Protein AF-A0A371IXB4-F1 (afdb_monomer)

Mean predicted aligned error: 2.41 Å

Structure (mmCIF, N/CA/C/O backbone):
data_AF-A0A371IXB4-F1
#
_entry.id   AF-A0A371IXB4-F1
#
loop_
_atom_site.group_PDB
_atom_site.id
_atom_site.type_symbol
_atom_site.label_atom_id
_atom_site.label_alt_id
_atom_site.label_comp_id
_atom_site.label_asym_id
_atom_site.label_entity_id
_atom_site.label_seq_id
_atom_site.pdbx_PDB_ins_code
_atom_site.Cartn_x
_atom_site.Cartn_y
_atom_site.Cartn_z
_atom_site.occupancy
_atom_site.B_iso_or_equiv
_atom_site.auth_seq_id
_atom_site.auth_comp_id
_atom_site.auth_asym_id
_atom_site.auth_atom_id
_atom_site.pdbx_PDB_model_num
ATOM 1 N N . MET A 1 1 ? -12.180 8.827 3.619 1.00 87.12 1 MET A N 1
ATOM 2 C CA . MET A 1 1 ? -12.135 7.698 4.572 1.00 87.12 1 MET A CA 1
ATOM 3 C C . MET A 1 1 ? -12.391 8.123 6.018 1.00 87.12 1 MET A C 1
ATOM 5 O O . MET A 1 1 ? -13.043 7.364 6.709 1.00 87.12 1 MET A O 1
ATOM 9 N N . ARG A 1 2 ? -12.037 9.347 6.452 1.00 80.75 2 ARG A N 1
ATOM 10 C CA . ARG A 1 2 ? -12.384 9.879 7.794 1.00 80.75 2 ARG A CA 1
ATOM 11 C C . ARG A 1 2 ? -13.844 9.699 8.246 1.00 80.75 2 ARG A C 1
ATOM 13 O O . ARG A 1 2 ? -14.073 9.340 9.385 1.00 80.75 2 ARG A O 1
ATOM 20 N N . GLY A 1 3 ? -14.827 9.907 7.366 1.00 93.38 3 GLY A N 1
ATOM 21 C CA . GLY A 1 3 ? -16.245 9.698 7.710 1.00 93.38 3 GLY A CA 1
ATOM 22 C C . GLY A 1 3 ? -16.663 8.231 7.888 1.00 93.38 3 GLY A C 1
ATOM 23 O O . GLY A 1 3 ? -17.804 7.975 8.245 1.00 93.38 3 GLY A O 1
ATOM 24 N N . LEU A 1 4 ? -15.761 7.286 7.607 1.00 95.56 4 LEU A N 1
ATOM 25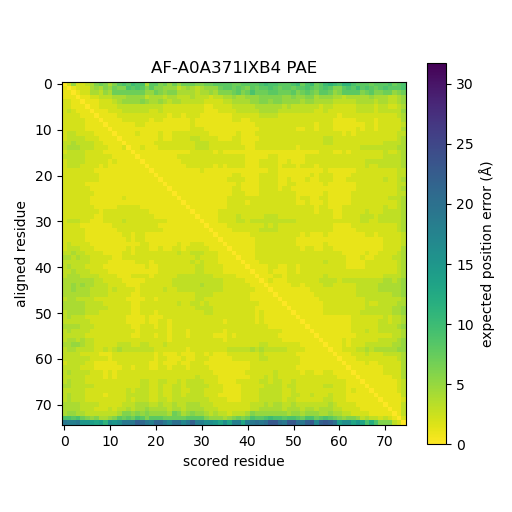 C CA . LEU A 1 4 ? -15.954 5.843 7.766 1.00 95.56 4 LEU A CA 1
ATOM 26 C C . LEU A 1 4 ? -15.091 5.265 8.900 1.00 95.56 4 LEU A C 1
ATOM 28 O O . LEU A 1 4 ? -15.027 4.049 9.026 1.00 95.56 4 LEU A O 1
ATOM 32 N N . ASP A 1 5 ? -14.400 6.119 9.666 1.00 93.94 5 ASP A N 1
ATOM 33 C CA . ASP A 1 5 ? -13.528 5.721 10.783 1.00 93.94 5 ASP A CA 1
ATOM 34 C C . ASP A 1 5 ? -12.454 4.678 10.406 1.00 93.94 5 ASP A C 1
ATOM 36 O O . ASP A 1 5 ? -12.136 3.750 11.140 1.00 93.94 5 ASP A O 1
ATOM 40 N N . ILE A 1 6 ? -11.908 4.806 9.193 1.00 96.56 6 ILE A N 1
ATOM 41 C CA . ILE A 1 6 ? -10.842 3.929 8.700 1.00 96.56 6 ILE A CA 1
ATOM 42 C C . ILE A 1 6 ? -9.486 4.523 9.068 1.00 96.56 6 ILE A C 1
ATOM 44 O O . ILE A 1 6 ? -9.207 5.670 8.733 1.00 96.56 6 ILE A O 1
ATOM 48 N N . GLU A 1 7 ? -8.614 3.713 9.662 1.00 95.88 7 GLU A N 1
ATOM 49 C CA . GLU A 1 7 ? -7.241 4.103 10.024 1.00 95.88 7 GLU A CA 1
ATOM 50 C C . GLU A 1 7 ? -6.169 3.407 9.172 1.00 95.88 7 GLU A C 1
ATOM 52 O O . GLU A 1 7 ? -5.007 3.813 9.162 1.00 95.88 7 GLU A O 1
ATOM 57 N N . SER A 1 8 ? -6.535 2.331 8.471 1.00 96.50 8 SER A N 1
ATOM 58 C CA . SER A 1 8 ? -5.615 1.497 7.692 1.00 96.50 8 SER A CA 1
ATOM 59 C C . SER A 1 8 ? -6.116 1.296 6.272 1.00 96.50 8 SER A C 1
ATOM 61 O O . SER A 1 8 ? -7.299 1.042 6.063 1.00 96.50 8 SER A O 1
ATOM 63 N N . LEU A 1 9 ? -5.205 1.359 5.303 1.00 97.50 9 LEU A N 1
ATOM 64 C CA . LEU A 1 9 ? -5.501 1.179 3.886 1.00 97.50 9 LEU A CA 1
ATOM 65 C C . LEU A 1 9 ? -4.592 0.115 3.285 1.00 97.50 9 LEU A C 1
ATOM 67 O O . LEU A 1 9 ? -3.378 0.140 3.476 1.00 97.50 9 LEU A O 1
ATOM 71 N N . VAL A 1 10 ? -5.191 -0.795 2.523 1.00 97.94 10 VAL A N 1
ATOM 72 C CA . VAL A 1 10 ? -4.469 -1.717 1.645 1.00 97.94 10 VAL A CA 1
ATOM 73 C C . VAL A 1 10 ? -4.583 -1.158 0.235 1.00 97.94 10 VAL A C 1
ATOM 75 O O . VAL A 1 10 ? -5.693 -1.023 -0.279 1.00 97.94 10 V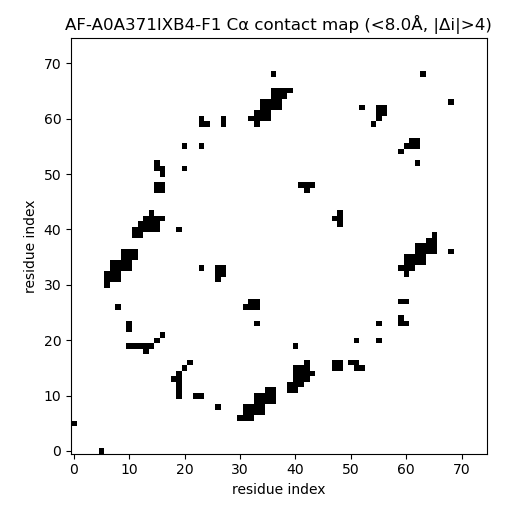AL A O 1
ATOM 78 N N . VAL A 1 11 ? -3.457 -0.792 -0.367 1.00 98.25 11 VAL A N 1
ATOM 79 C CA . VAL A 1 11 ? -3.411 -0.222 -1.718 1.00 98.25 11 VAL A CA 1
ATOM 80 C C . VAL A 1 11 ? -2.886 -1.285 -2.675 1.00 98.25 11 VAL A C 1
ATOM 82 O O . VAL A 1 11 ? -1.891 -1.937 -2.386 1.00 98.25 11 VAL A O 1
ATOM 85 N N . VAL A 1 12 ? -3.574 -1.464 -3.801 1.00 98.06 12 VAL A N 1
ATOM 86 C CA . VAL A 1 12 ? -3.239 -2.398 -4.889 1.00 98.06 12 VAL A CA 1
ATOM 87 C C . VAL A 1 12 ? -3.598 -1.748 -6.227 1.00 98.06 12 VAL A C 1
ATOM 89 O O . VAL A 1 12 ? -4.394 -0.804 -6.252 1.00 98.06 12 VAL A O 1
ATOM 92 N N . GLY A 1 13 ? -3.060 -2.248 -7.339 1.00 97.94 13 GLY A N 1
ATOM 93 C CA . GLY A 1 13 ? -3.395 -1.764 -8.684 1.00 97.94 13 GLY A CA 1
ATOM 94 C C . GLY A 1 13 ? -2.172 -1.466 -9.545 1.00 97.94 13 GLY A C 1
ATOM 95 O O . GLY A 1 13 ? -1.089 -1.968 -9.288 1.00 97.94 13 GLY A O 1
ATOM 96 N N . ILE A 1 14 ? -2.343 -0.660 -10.594 1.00 97.50 14 ILE A N 1
ATOM 97 C CA . ILE A 1 14 ? -1.268 -0.293 -11.528 1.00 97.50 14 ILE A CA 1
ATOM 98 C C . ILE A 1 14 ? -1.367 1.190 -11.924 1.00 97.50 14 ILE A C 1
ATOM 100 O O . ILE A 1 14 ? -2.455 1.762 -11.942 1.00 97.50 14 ILE A O 1
ATOM 104 N N . ALA A 1 15 ? -0.273 1.872 -12.268 1.00 97.62 15 ALA A N 1
ATOM 105 C CA . ALA A 1 15 ? 1.117 1.408 -12.187 1.00 97.62 15 ALA A CA 1
ATOM 106 C C . ALA A 1 15 ? 1.747 1.697 -10.809 1.00 97.62 15 ALA A C 1
ATOM 108 O O . ALA A 1 15 ? 1.435 2.738 -10.213 1.00 97.62 15 ALA A O 1
ATOM 109 N N . THR A 1 16 ? 2.653 0.824 -10.343 1.00 98.56 16 THR A N 1
ATOM 110 C CA . THR A 1 16 ? 3.335 0.911 -9.032 1.00 98.56 16 THR A CA 1
ATOM 111 C C . THR A 1 16 ? 3.935 2.299 -8.796 1.00 98.56 16 THR A C 1
ATOM 113 O O . THR A 1 16 ? 3.640 2.951 -7.799 1.00 98.56 16 THR A O 1
ATOM 116 N N . ASN A 1 17 ? 4.690 2.806 -9.770 1.00 98.38 17 ASN A N 1
ATOM 117 C CA . ASN A 1 17 ? 5.403 4.087 -9.713 1.00 98.38 17 ASN A CA 1
ATOM 118 C C . ASN A 1 17 ? 4.574 5.326 -10.111 1.00 98.38 17 ASN A C 1
ATOM 120 O O . ASN A 1 17 ? 5.136 6.403 -10.300 1.00 98.38 17 ASN A O 1
ATOM 124 N N . VAL A 1 18 ? 3.261 5.187 -10.343 1.00 98.06 18 VAL A N 1
ATOM 125 C CA . VAL A 1 18 ? 2.408 6.303 -10.795 1.00 98.06 18 VAL A CA 1
ATOM 126 C C . VAL A 1 18 ? 1.195 6.461 -9.886 1.00 98.06 18 VAL A C 1
ATOM 128 O O . VAL A 1 18 ? 1.240 7.215 -8.914 1.00 98.06 18 VAL A O 1
ATOM 131 N N . CYS A 1 19 ? 0.099 5.762 -10.184 1.00 98.31 19 CYS A N 1
ATOM 132 C CA . CYS A 1 19 ? -1.157 5.910 -9.454 1.00 98.31 19 CYS A CA 1
ATOM 133 C C . CYS A 1 19 ? -1.061 5.288 -8.059 1.00 98.31 19 CYS A C 1
ATOM 135 O O . CYS A 1 19 ? -1.580 5.859 -7.100 1.00 98.31 19 CYS A O 1
ATOM 137 N N . VAL A 1 20 ? -0.369 4.151 -7.940 1.00 98.50 20 VAL A N 1
ATOM 138 C CA . VAL A 1 20 ? -0.176 3.459 -6.660 1.00 98.50 20 VAL A CA 1
ATOM 139 C C . VAL A 1 20 ? 0.727 4.297 -5.756 1.00 98.50 20 VAL A C 1
ATOM 141 O O . VAL A 1 20 ? 0.308 4.645 -4.657 1.00 98.50 20 VAL A O 1
ATOM 144 N N . GLU A 1 21 ? 1.892 4.735 -6.243 1.00 98.44 21 GLU A N 1
ATOM 145 C CA . GLU A 1 21 ? 2.794 5.635 -5.513 1.00 98.44 21 GLU A CA 1
ATOM 146 C C . GLU A 1 21 ? 2.114 6.930 -5.061 1.00 98.44 21 GLU A C 1
ATOM 148 O O . GLU A 1 21 ? 2.204 7.298 -3.888 1.00 98.44 21 GLU A O 1
ATOM 153 N N . SER A 1 22 ? 1.402 7.608 -5.965 1.00 98.44 22 SER A N 1
ATOM 154 C CA . SER A 1 22 ? 0.707 8.860 -5.636 1.00 98.44 22 SER A CA 1
ATOM 155 C C . SER A 1 22 ? -0.335 8.647 -4.536 1.00 98.44 22 SER A C 1
ATOM 157 O O . SER A 1 22 ? -0.428 9.444 -3.604 1.00 98.44 22 SER A O 1
ATOM 159 N N . THR A 1 23 ? -1.082 7.541 -4.610 1.00 98.56 23 THR A N 1
ATOM 160 C CA . THR A 1 23 ? -2.105 7.185 -3.615 1.00 98.56 23 THR A CA 1
ATOM 161 C C . THR A 1 23 ? -1.484 6.814 -2.270 1.00 98.56 23 THR A C 1
ATOM 163 O O . THR A 1 23 ? -1.963 7.265 -1.233 1.00 98.56 23 THR A O 1
ATOM 166 N N . ILE A 1 24 ? -0.404 6.027 -2.272 1.00 98.56 24 ILE A N 1
ATOM 167 C CA . ILE A 1 24 ? 0.326 5.638 -1.060 1.00 98.56 24 ILE A CA 1
ATOM 168 C C . ILE A 1 24 ? 0.876 6.875 -0.343 1.00 98.56 24 ILE A C 1
ATOM 170 O O . ILE A 1 24 ? 0.700 7.008 0.867 1.00 98.56 24 ILE A O 1
ATOM 174 N N . ARG A 1 25 ? 1.495 7.804 -1.082 1.00 98.44 25 ARG A N 1
ATOM 175 C CA . ARG A 1 25 ? 2.032 9.051 -0.519 1.00 98.44 25 ARG A CA 1
ATOM 176 C C . ARG A 1 25 ? 0.927 9.928 0.068 1.00 98.44 25 ARG A C 1
ATOM 178 O O . ARG A 1 25 ? 1.056 10.363 1.207 1.00 98.44 25 ARG A O 1
ATOM 185 N N . ASP A 1 26 ? -0.171 10.143 -0.662 1.00 98.31 26 ASP A N 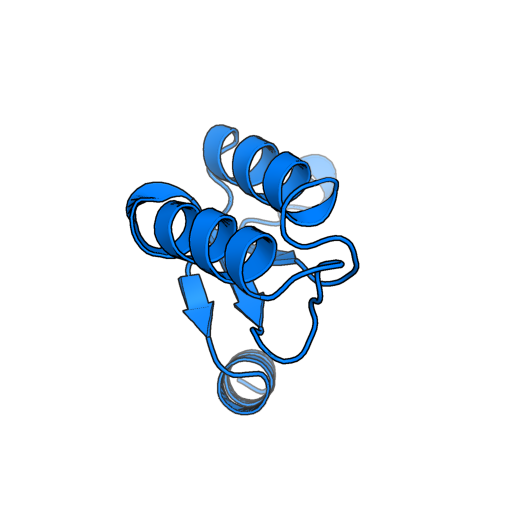1
ATOM 186 C CA . ASP A 1 26 ? -1.310 10.932 -0.163 1.00 98.31 26 ASP A CA 1
ATOM 187 C C . ASP A 1 26 ? -1.948 10.298 1.084 1.00 98.31 26 ASP A C 1
ATOM 189 O O . ASP A 1 26 ? -2.277 10.998 2.039 1.00 98.31 26 ASP A O 1
ATOM 193 N N . ALA A 1 27 ? -2.073 8.970 1.120 1.00 98.19 27 ALA A N 1
ATOM 194 C CA . ALA A 1 27 ? -2.565 8.254 2.291 1.00 98.19 27 ALA A CA 1
ATOM 195 C C . ALA A 1 27 ? -1.613 8.381 3.493 1.00 98.19 27 ALA A C 1
ATOM 197 O O . ALA A 1 27 ? -2.057 8.692 4.598 1.00 98.19 27 ALA A O 1
ATOM 198 N N . SER A 1 28 ? -0.308 8.202 3.283 1.00 97.75 28 SER A N 1
ATOM 199 C CA . SER A 1 28 ? 0.705 8.352 4.331 1.00 97.75 28 SER A CA 1
ATOM 200 C C . SER A 1 28 ? 0.724 9.769 4.913 1.00 97.75 28 SER A C 1
ATOM 202 O O . SER A 1 28 ? 0.722 9.924 6.130 1.00 97.75 28 SER A O 1
ATOM 204 N N . TYR A 1 29 ? 0.635 10.808 4.075 1.00 97.69 29 TYR A N 1
ATOM 205 C CA . TYR A 1 29 ? 0.565 12.206 4.527 1.00 97.69 29 TYR A CA 1
ATOM 206 C C . TYR A 1 29 ? -0.706 12.559 5.303 1.00 97.69 29 TYR A C 1
ATOM 208 O O . TYR A 1 29 ? -0.766 13.607 5.942 1.00 97.69 29 TYR A O 1
ATOM 216 N N . ARG A 1 30 ? -1.731 11.710 5.242 1.00 96.88 30 ARG A N 1
ATOM 217 C CA . ARG A 1 30 ? -2.980 11.855 6.000 1.00 96.88 30 ARG A CA 1
ATOM 218 C C . ARG A 1 30 ? -3.031 10.924 7.213 1.00 96.88 30 ARG A C 1
ATOM 220 O O . ARG A 1 30 ? -4.125 10.671 7.717 1.00 96.88 30 ARG A O 1
ATOM 227 N N . ASP A 1 31 ? -1.875 10.416 7.637 1.00 96.06 31 ASP A N 1
ATOM 228 C CA . ASP A 1 31 ? -1.680 9.537 8.792 1.00 96.06 31 ASP A CA 1
ATOM 229 C C . ASP A 1 31 ? -2.403 8.178 8.699 1.00 96.06 31 ASP A C 1
ATOM 231 O O . ASP A 1 31 ? -2.658 7.534 9.717 1.00 96.06 31 ASP A O 1
ATOM 235 N N . TYR A 1 32 ? -2.723 7.692 7.490 1.00 97.94 32 TYR A N 1
ATOM 236 C CA . TYR A 1 32 ? -3.226 6.322 7.339 1.00 97.94 32 TYR A CA 1
ATOM 237 C C . TYR A 1 32 ? -2.088 5.302 7.468 1.00 97.94 32 TYR A C 1
ATOM 239 O O . TYR A 1 32 ? -0.993 5.474 6.933 1.00 97.94 32 TYR A O 1
ATOM 247 N N . ASN A 1 33 ? -2.379 4.163 8.096 1.00 96.75 33 ASN A N 1
ATOM 248 C CA . ASN A 1 33 ? -1.513 2.990 8.053 1.00 96.75 33 ASN A CA 1
ATOM 249 C C . ASN A 1 33 ? -1.623 2.314 6.681 1.00 96.75 33 ASN A C 1
ATOM 251 O O . ASN A 1 33 ? -2.582 1.584 6.423 1.00 96.75 33 ASN A O 1
ATOM 255 N N . VAL A 1 34 ? -0.641 2.529 5.809 1.00 98.38 34 VAL A N 1
ATOM 256 C CA . VAL A 1 34 ? -0.673 2.008 4.435 1.00 98.38 34 VAL A CA 1
ATOM 257 C C . VAL A 1 34 ? 0.053 0.665 4.321 1.00 98.38 34 VAL A C 1
ATOM 259 O O . VAL A 1 34 ? 1.175 0.504 4.808 1.00 98.38 34 VAL A O 1
ATOM 262 N N . PHE A 1 35 ? -0.583 -0.295 3.653 1.00 98.31 35 PHE A N 1
ATOM 263 C CA . PHE A 1 35 ? -0.030 -1.604 3.307 1.00 98.31 35 PHE A CA 1
ATOM 264 C C . PHE A 1 35 ? -0.084 -1.807 1.793 1.00 98.31 35 PHE A C 1
ATOM 266 O O . PHE A 1 35 ? -1.110 -1.529 1.170 1.00 98.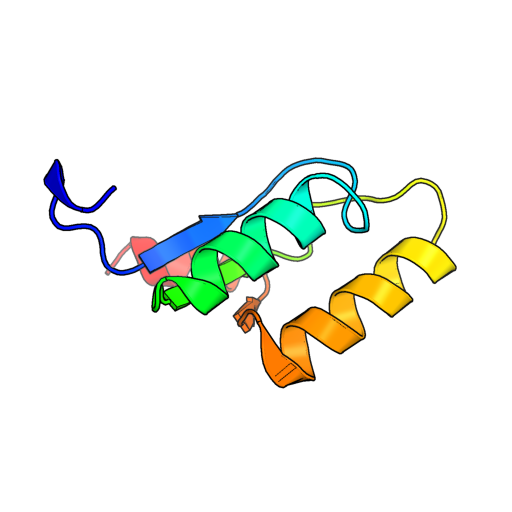31 35 PHE A O 1
ATOM 273 N N . LEU A 1 36 ? 0.996 -2.333 1.220 1.00 98.38 36 LEU A N 1
ATOM 274 C CA . LEU A 1 36 ? 1.077 -2.714 -0.189 1.00 98.38 36 LEU A CA 1
ATOM 275 C C . LEU A 1 36 ? 1.432 -4.205 -0.287 1.00 98.38 36 LEU A C 1
ATOM 277 O O . LEU A 1 36 ? 2.571 -4.570 0.007 1.00 98.38 36 LEU A O 1
ATOM 281 N N . PRO A 1 37 ? 0.486 -5.070 -0.685 1.00 98.19 37 PRO A N 1
ATOM 282 C CA . PRO A 1 37 ? 0.785 -6.431 -1.110 1.00 98.19 37 PRO A CA 1
ATOM 283 C C . PRO A 1 37 ? 1.585 -6.394 -2.416 1.00 98.19 37 PRO A C 1
ATOM 285 O O . PRO A 1 37 ? 1.067 -5.944 -3.440 1.00 98.19 37 PRO A O 1
ATOM 288 N N . ILE A 1 38 ? 2.844 -6.826 -2.383 1.00 97.31 38 ILE A N 1
ATOM 289 C CA . ILE A 1 38 ? 3.781 -6.617 -3.494 1.00 97.31 38 ILE A CA 1
ATOM 290 C C . ILE A 1 38 ? 3.375 -7.369 -4.764 1.00 97.31 38 ILE A C 1
ATOM 292 O O . ILE A 1 38 ? 3.547 -6.863 -5.866 1.00 97.31 38 ILE A O 1
ATOM 296 N N . GLU A 1 39 ? 2.740 -8.530 -4.620 1.00 97.81 39 GLU A N 1
ATOM 297 C CA . GLU A 1 39 ? 2.248 -9.347 -5.731 1.00 97.81 39 GLU A CA 1
ATOM 298 C C . GLU A 1 39 ? 0.959 -8.787 -6.366 1.00 97.81 39 GLU A C 1
ATOM 300 O O . GLU A 1 39 ? 0.446 -9.357 -7.328 1.00 97.81 39 GLU A O 1
ATOM 305 N N . ALA A 1 40 ? 0.411 -7.689 -5.831 1.00 97.81 40 ALA A N 1
ATOM 306 C CA . ALA A 1 40 ? -0.831 -7.059 -6.285 1.00 97.81 40 ALA A CA 1
ATOM 307 C C . ALA A 1 40 ? -0.614 -5.674 -6.929 1.00 97.81 40 ALA A C 1
ATOM 309 O O . ALA A 1 40 ? -1.547 -4.867 -7.019 1.00 97.81 40 ALA A O 1
ATOM 310 N N . THR A 1 41 ? 0.610 -5.392 -7.378 1.00 98.25 41 THR A N 1
ATOM 311 C CA . THR A 1 41 ? 0.960 -4.193 -8.146 1.00 98.25 41 THR A CA 1
ATOM 312 C C . THR A 1 41 ? 1.940 -4.534 -9.267 1.00 98.25 41 THR A C 1
ATOM 314 O O . THR A 1 41 ? 2.570 -5.587 -9.235 1.00 98.25 41 THR A O 1
ATOM 317 N N . ALA A 1 42 ? 2.016 -3.682 -10.287 1.00 98.19 42 ALA A N 1
ATOM 318 C CA . ALA A 1 42 ? 2.973 -3.817 -11.384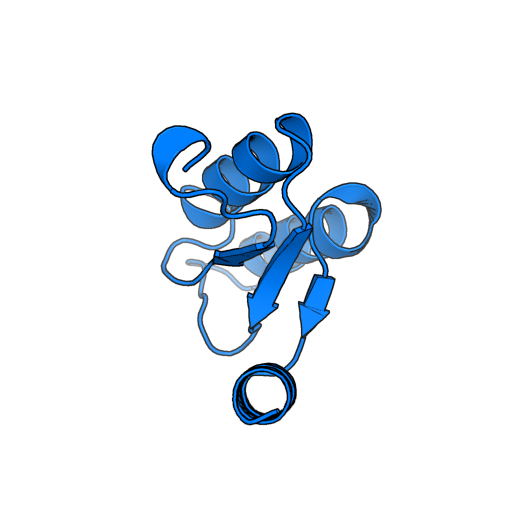 1.00 98.19 42 ALA A CA 1
ATOM 319 C C . ALA A 1 42 ? 3.298 -2.450 -12.011 1.00 98.19 42 ALA A C 1
ATOM 321 O O . ALA A 1 42 ? 2.427 -1.578 -12.110 1.00 98.19 42 ALA A O 1
ATOM 322 N N . SER A 1 43 ? 4.522 -2.282 -12.506 1.00 98.12 43 SER A N 1
ATOM 323 C CA . SER A 1 43 ? 4.938 -1.169 -13.374 1.00 98.12 43 SER A CA 1
ATOM 324 C C . SER A 1 43 ? 5.395 -1.656 -14.752 1.00 98.12 43 SER A C 1
ATOM 326 O O . SER A 1 43 ? 5.542 -2.850 -14.995 1.00 98.12 43 SER A O 1
ATOM 328 N N . TYR A 1 44 ? 5.601 -0.720 -15.685 1.00 97.44 44 TYR A N 1
ATOM 329 C CA . TYR A 1 44 ? 6.001 -1.051 -17.059 1.00 97.44 44 TYR A CA 1
ATOM 330 C C . TYR A 1 44 ? 7.417 -1.624 -17.151 1.00 97.44 44 TYR A C 1
ATOM 332 O O . TYR A 1 44 ? 7.690 -2.428 -18.040 1.00 97.44 44 TYR A O 1
ATOM 340 N N . THR A 1 45 ? 8.315 -1.210 -16.254 1.00 98.06 45 THR A N 1
ATOM 341 C CA . THR A 1 45 ? 9.660 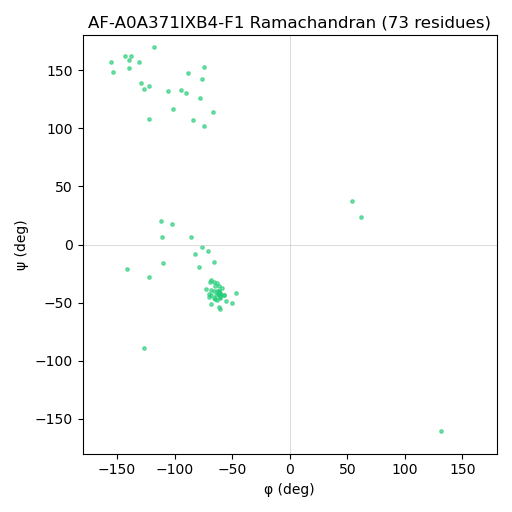-1.779 -16.138 1.00 98.06 45 THR A CA 1
ATOM 342 C C . THR A 1 45 ? 9.988 -2.125 -14.691 1.00 98.06 45 THR A C 1
ATOM 344 O O . THR A 1 45 ? 9.427 -1.557 -13.749 1.00 98.06 45 THR A O 1
ATOM 347 N N . VAL A 1 46 ? 10.932 -3.050 -14.520 1.00 97.12 46 VAL A N 1
ATOM 348 C CA . VAL A 1 46 ? 11.396 -3.507 -13.205 1.00 97.12 46 VAL A CA 1
ATOM 349 C C . VAL A 1 46 ? 12.093 -2.374 -12.446 1.00 97.12 46 VAL A C 1
ATOM 351 O O . VAL A 1 46 ? 11.930 -2.244 -11.238 1.00 97.12 46 VAL A O 1
ATOM 354 N N . GLU A 1 47 ? 12.825 -1.504 -13.139 1.00 98.12 47 GLU A N 1
ATOM 355 C CA . GLU A 1 47 ? 13.528 -0.372 -12.525 1.00 98.12 47 GLU A CA 1
ATOM 356 C C . GLU A 1 47 ? 12.546 0.645 -11.938 1.00 98.12 47 GLU A C 1
ATOM 358 O O . GLU A 1 47 ? 12.766 1.166 -10.844 1.00 98.12 47 GLU A O 1
ATOM 363 N N . GLN A 1 48 ? 11.446 0.908 -12.651 1.00 98.00 48 GLN A N 1
ATOM 364 C CA . GLN A 1 48 ? 10.374 1.777 -12.169 1.00 98.00 48 GLN A CA 1
ATOM 365 C C . GLN A 1 48 ? 9.700 1.190 -10.929 1.00 98.00 48 GLN A C 1
ATOM 367 O O . GLN A 1 48 ? 9.453 1.912 -9.964 1.00 98.00 48 GLN A O 1
ATOM 372 N N . GLU A 1 49 ? 9.427 -0.115 -10.952 1.00 97.31 49 GLU A N 1
ATOM 373 C CA . GLU A 1 49 ? 8.836 -0.831 -9.826 1.00 97.31 49 GLU A CA 1
ATOM 374 C C . GLU A 1 49 ? 9.730 -0.763 -8.582 1.00 97.31 49 GLU A C 1
ATOM 376 O O . GLU A 1 49 ? 9.305 -0.271 -7.538 1.00 97.31 49 GLU A O 1
ATOM 381 N N . ILE A 1 50 ? 10.991 -1.188 -8.706 1.00 97.12 50 ILE A N 1
ATOM 382 C CA . ILE A 1 50 ? 11.949 -1.241 -7.593 1.00 97.12 50 ILE A CA 1
ATOM 383 C C . ILE A 1 50 ? 12.208 0.157 -7.021 1.00 97.12 50 ILE A C 1
ATOM 385 O O . ILE A 1 50 ? 12.273 0.318 -5.801 1.00 97.12 50 ILE A O 1
ATOM 389 N N . GLY A 1 51 ? 12.318 1.179 -7.878 1.00 97.50 51 GLY A N 1
ATOM 390 C CA . GLY A 1 51 ? 12.511 2.560 -7.437 1.00 97.50 51 GLY A CA 1
ATOM 391 C C . GLY A 1 51 ? 11.361 3.070 -6.562 1.00 97.50 51 GLY A C 1
ATOM 392 O O . GLY A 1 51 ? 11.600 3.697 -5.530 1.00 97.50 51 GLY A O 1
ATOM 393 N N . ALA A 1 52 ? 10.116 2.765 -6.938 1.00 97.81 52 ALA A N 1
ATOM 394 C CA . ALA A 1 52 ? 8.941 3.134 -6.153 1.00 97.81 52 ALA A CA 1
ATOM 395 C C . ALA A 1 52 ? 8.855 2.335 -4.841 1.00 97.81 52 ALA A C 1
ATOM 397 O O . ALA A 1 52 ? 8.671 2.923 -3.775 1.00 97.81 52 ALA A O 1
ATOM 398 N N . ILE A 1 53 ? 9.076 1.016 -4.897 1.00 98.00 53 ILE A N 1
ATOM 399 C CA . ILE A 1 53 ? 9.057 0.128 -3.723 1.00 98.00 53 ILE A CA 1
ATOM 400 C C . ILE A 1 53 ? 10.064 0.579 -2.661 1.00 98.00 53 ILE A C 1
ATOM 402 O O . ILE A 1 53 ? 9.705 0.662 -1.487 1.00 98.00 53 ILE A O 1
ATOM 406 N N . GLY A 1 54 ? 11.286 0.949 -3.061 1.00 97.94 54 GLY A N 1
ATOM 407 C CA . GLY A 1 54 ? 12.302 1.429 -2.121 1.00 97.94 54 GLY A CA 1
ATOM 408 C C . GLY A 1 54 ? 11.856 2.675 -1.345 1.00 97.94 54 GLY A C 1
ATOM 409 O O . GLY A 1 54 ? 12.099 2.785 -0.144 1.00 97.94 54 GLY A O 1
ATOM 410 N N . ASN A 1 55 ? 11.130 3.589 -1.997 1.00 97.50 55 ASN A N 1
ATOM 411 C CA . ASN A 1 55 ? 10.542 4.746 -1.319 1.00 97.50 55 ASN A CA 1
ATOM 412 C C . ASN A 1 55 ? 9.419 4.336 -0.360 1.00 97.50 55 ASN A C 1
ATOM 414 O O . ASN A 1 55 ? 9.287 4.920 0.718 1.00 97.50 55 ASN A O 1
ATOM 418 N N . PHE A 1 56 ? 8.598 3.356 -0.747 1.00 98.06 56 PHE A N 1
ATOM 419 C CA . PHE A 1 56 ? 7.497 2.873 0.083 1.00 98.06 56 PHE A CA 1
ATOM 420 C C . PHE A 1 56 ? 8.010 2.297 1.395 1.00 98.06 56 PHE A C 1
ATOM 422 O O . PHE A 1 56 ? 7.588 2.777 2.446 1.00 98.06 56 PHE A O 1
ATOM 429 N N . GLU A 1 57 ? 8.950 1.351 1.333 1.00 97.31 57 GLU A N 1
ATOM 430 C CA . GLU A 1 57 ? 9.527 0.704 2.517 1.00 97.31 57 GLU A CA 1
ATOM 431 C C . GLU A 1 57 ? 10.243 1.695 3.436 1.00 97.31 57 GLU A C 1
ATOM 433 O O . GLU A 1 57 ? 10.184 1.559 4.658 1.00 97.31 57 GLU A O 1
ATOM 438 N N . PHE A 1 58 ? 10.899 2.705 2.859 1.00 97.25 58 PHE A N 1
ATOM 439 C CA . PHE A 1 58 ? 11.617 3.712 3.631 1.00 97.25 58 PHE A CA 1
ATOM 440 C C . PHE A 1 58 ? 10.682 4.656 4.399 1.00 97.25 58 PHE A C 1
ATOM 442 O O . PHE A 1 58 ? 10.979 4.991 5.547 1.00 97.25 58 PHE A O 1
ATOM 449 N N . ALA A 1 59 ? 9.586 5.118 3.783 1.00 96.31 59 ALA A N 1
ATOM 450 C CA . ALA A 1 59 ? 8.850 6.266 4.320 1.00 96.31 59 ALA A CA 1
ATOM 451 C C . ALA A 1 59 ? 7.319 6.224 4.230 1.00 96.31 59 ALA A C 1
ATOM 453 O O . ALA A 1 59 ? 6.682 6.964 4.977 1.00 96.31 59 ALA A O 1
ATOM 454 N N . PHE A 1 60 ? 6.706 5.431 3.343 1.00 98.06 60 PHE A N 1
ATOM 455 C CA . PHE A 1 60 ? 5.290 5.648 2.996 1.00 98.06 60 PHE A CA 1
ATOM 456 C C . PHE A 1 60 ? 4.357 4.458 3.231 1.00 98.06 60 PHE A C 1
ATOM 458 O O . PHE A 1 60 ? 3.170 4.673 3.471 1.00 98.06 60 PHE A O 1
ATOM 465 N N . ALA A 1 61 ? 4.834 3.214 3.166 1.00 98.25 61 ALA A N 1
ATOM 466 C CA . ALA A 1 61 ? 3.975 2.044 3.334 1.00 98.25 61 ALA A CA 1
ATOM 467 C C . ALA A 1 61 ? 4.730 0.809 3.824 1.00 98.25 61 ALA A C 1
ATOM 469 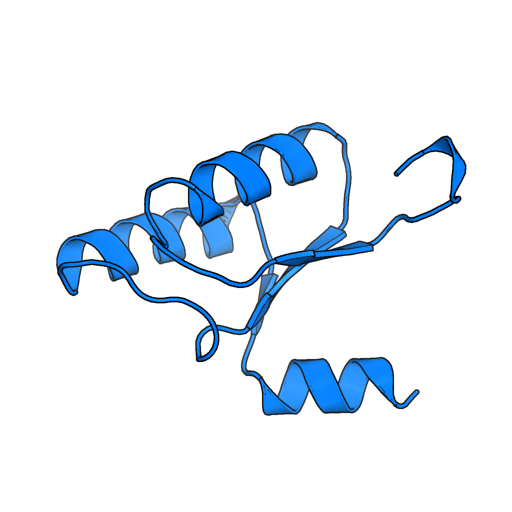O O . ALA A 1 61 ? 5.925 0.637 3.606 1.00 98.25 61 ALA A O 1
ATOM 470 N N . ARG A 1 62 ? 3.987 -0.112 4.438 1.00 98.12 62 ARG A N 1
ATOM 471 C CA . ARG A 1 62 ? 4.475 -1.457 4.745 1.00 98.12 62 ARG A CA 1
ATOM 472 C C . ARG A 1 62 ? 4.288 -2.338 3.514 1.00 98.12 62 ARG A C 1
ATOM 474 O O . ARG A 1 62 ? 3.157 -2.711 3.194 1.00 98.12 62 ARG A O 1
ATOM 481 N N . VAL A 1 63 ? 5.385 -2.669 2.846 1.00 98.06 63 VAL A N 1
ATOM 482 C CA . VAL A 1 63 ? 5.385 -3.648 1.755 1.00 98.06 63 VAL A CA 1
ATOM 483 C C . VAL A 1 63 ? 5.340 -5.047 2.366 1.00 98.06 63 VAL A C 1
ATOM 485 O O . VAL A 1 63 ? 6.108 -5.373 3.269 1.00 98.06 63 VAL A O 1
ATOM 488 N N . VAL A 1 64 ? 4.367 -5.851 1.950 1.00 98.06 64 VAL A N 1
ATOM 489 C CA . VAL A 1 64 ? 4.102 -7.187 2.502 1.00 98.06 64 VAL A CA 1
ATOM 490 C C . VAL A 1 64 ? 3.801 -8.167 1.375 1.00 98.06 64 VAL A C 1
ATOM 492 O O . VAL A 1 64 ? 3.442 -7.750 0.279 1.00 98.06 64 VAL A O 1
ATOM 495 N N . SER A 1 65 ? 3.896 -9.469 1.643 1.00 98.12 65 SER A N 1
ATOM 496 C CA . SER A 1 65 ? 3.339 -10.465 0.726 1.00 98.12 65 SER A CA 1
ATOM 497 C C . SER A 1 65 ? 1.812 -10.506 0.814 1.00 98.12 65 SER A C 1
ATOM 499 O O . SER A 1 65 ? 1.217 -10.226 1.866 1.00 98.12 65 SER A O 1
ATOM 501 N N . LEU A 1 66 ? 1.170 -10.907 -0.278 1.00 97.62 66 LEU A N 1
ATOM 502 C CA . LEU A 1 66 ? -0.275 -11.083 -0.373 1.00 97.62 66 LEU A CA 1
ATOM 503 C C . LEU A 1 66 ? -0.802 -12.064 0.678 1.00 97.62 66 LEU A C 1
ATOM 505 O O . LEU A 1 66 ? -1.782 -11.762 1.361 1.00 97.62 66 LEU A O 1
ATOM 509 N N . ASP A 1 67 ? -0.114 -13.187 0.883 1.00 97.31 67 ASP A N 1
ATOM 510 C CA . ASP A 1 67 ? -0.491 -14.178 1.895 1.00 97.31 67 ASP A CA 1
ATOM 511 C C . ASP A 1 67 ? -0.442 -13.600 3.312 1.00 97.31 67 ASP A C 1
ATOM 513 O O . ASP A 1 67 ? -1.359 -13.813 4.111 1.00 97.31 67 ASP A O 1
ATOM 517 N N . ASN A 1 68 ? 0.593 -12.814 3.628 1.00 97.12 68 ASN A N 1
ATOM 518 C CA . ASN A 1 68 ? 0.697 -12.145 4.923 1.00 97.12 68 ASN A CA 1
ATOM 519 C C . ASN A 1 68 ? -0.444 -11.143 5.120 1.00 97.12 68 ASN A C 1
ATOM 521 O O .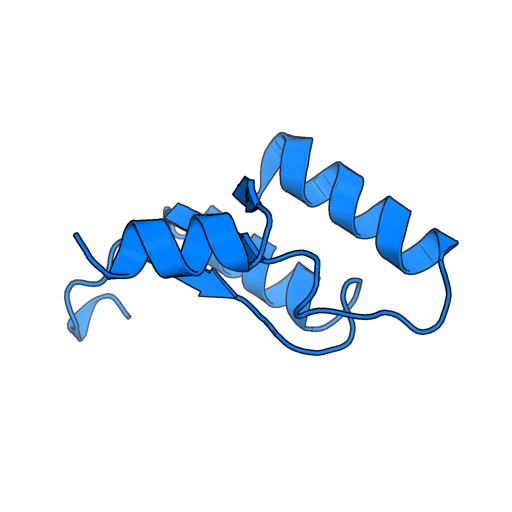 ASN A 1 68 ? -1.018 -11.078 6.210 1.00 97.12 68 ASN A O 1
ATOM 525 N N . MET A 1 69 ? -0.811 -10.398 4.072 1.00 96.88 69 MET A N 1
ATOM 526 C CA . MET A 1 69 ? -1.933 -9.464 4.132 1.00 96.88 69 MET A CA 1
ATOM 527 C C . MET A 1 69 ? -3.267 -10.192 4.346 1.00 96.88 69 MET A C 1
ATOM 529 O O . MET A 1 69 ? -4.030 -9.817 5.235 1.00 96.88 69 MET A O 1
ATOM 533 N N . ILE A 1 70 ? -3.534 -11.268 3.598 1.00 96.56 70 ILE A N 1
ATOM 534 C CA . ILE A 1 70 ? -4.757 -12.076 3.739 1.00 96.56 70 ILE A CA 1
ATOM 535 C C . ILE A 1 70 ? -4.855 -12.670 5.146 1.00 96.56 70 ILE A C 1
ATOM 537 O O . ILE A 1 70 ? -5.911 -12.607 5.775 1.00 96.56 70 ILE A O 1
ATOM 541 N N . ASN A 1 71 ? -3.760 -13.224 5.667 1.00 96.44 71 ASN A N 1
ATOM 542 C CA . ASN A 1 71 ? -3.734 -13.784 7.016 1.00 96.44 71 ASN A CA 1
ATOM 543 C C . ASN A 1 71 ? -3.980 -12.718 8.089 1.00 96.44 71 ASN A C 1
ATOM 545 O O . ASN A 1 71 ? -4.620 -13.006 9.100 1.00 96.44 71 ASN A O 1
ATOM 549 N N . LYS A 1 72 ? -3.524 -11.482 7.861 1.00 93.75 72 LYS A N 1
ATOM 550 C CA . LYS A 1 72 ? -3.769 -10.357 8.766 1.00 93.75 72 LYS A CA 1
ATOM 551 C C . LYS A 1 72 ? -5.235 -9.913 8.787 1.00 93.75 72 LYS A C 1
ATOM 553 O O . LYS A 1 72 ? -5.694 -9.491 9.837 1.00 93.75 72 LYS A O 1
ATOM 558 N N . LEU A 1 73 ? -5.957 -10.029 7.668 1.00 92.81 73 LEU A N 1
ATOM 559 C CA . LEU A 1 73 ? -7.381 -9.670 7.562 1.00 92.81 73 LEU A CA 1
ATOM 560 C C . LEU A 1 73 ? -8.341 -10.722 8.143 1.00 92.81 73 LEU A C 1
ATOM 562 O O . LEU A 1 73 ? -9.500 -10.414 8.392 1.00 92.81 73 LEU A O 1
ATOM 566 N N . LYS A 1 74 ? -7.893 -11.972 8.306 1.00 89.25 74 LYS A N 1
ATOM 567 C CA . LYS A 1 74 ? -8.711 -13.076 8.846 1.00 89.25 74 LYS A CA 1
ATOM 568 C C . LYS A 1 74 ? -8.785 -13.107 10.378 1.00 89.25 74 LYS A C 1
ATOM 570 O O . LYS A 1 74 ? -9.509 -13.939 10.920 1.00 89.25 74 LYS A O 1
ATOM 575 N N . LYS A 1 75 ? -7.992 -12.280 11.053 1.00 56.47 75 LYS A N 1
ATOM 576 C CA . LYS A 1 75 ? -8.021 -12.088 12.506 1.00 56.47 75 LYS A CA 1
ATOM 577 C C . LYS A 1 75 ? -8.924 -10.920 12.856 1.00 56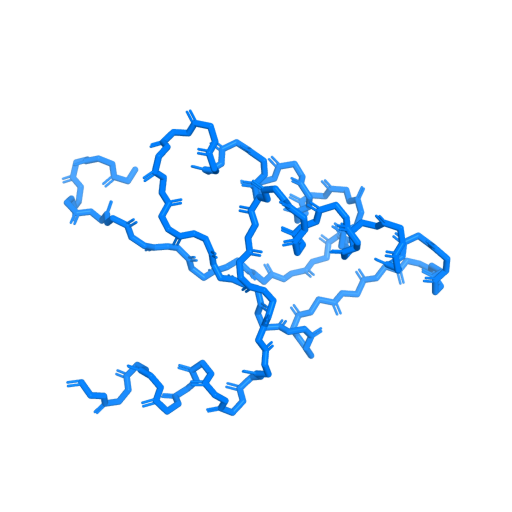.47 75 LYS A C 1
ATOM 579 O O . LYS A 1 75 ? -9.575 -11.029 13.914 1.00 56.47 75 LYS A O 1
#

Radius of gyration: 12.11 Å; Cα contacts (8 Å, |Δi|>4): 108; chains: 1; bounding box: 30×26×30 Å

Sequence (75 aa):
MRGLDIESLVVVGIATNVCVESTIRDASYRDYNVFLPIEATASYTVEQEIGAIGNFEFAFARVVSLDNMINKLKK

Foldseek 3Di:
DVVVVAQEDEFADDDLLPPRLVVQQVCVVVNHAYEYALVRHHHPDPVSNVVSVVCQVVGGYHYDHPVVVVVVVVD

Organism: NCBI:txid2020949

Solvent-accessible surface area (backbone atoms only — not comparable to full-atom values): 4170 Å² total; per-residue (Å²): 98,74,96,70,76,58,58,68,45,78,54,69,46,67,34,31,59,49,58,41,42,53,49,41,46,56,40,32,78,67,71,33,49,36,33,30,34,58,84,46,45,48,42,98,44,68,68,50,30,52,58,37,50,56,50,27,62,74,75,32,30,48,71,41,50,50,67,60,52,54,60,61,72,74,108

pLDDT: mean 96.44, std 5.36, range [56.47, 98.56]

Nearest PDB structures (foldseek):
  3hb7-assembly1_B  TM=9.457E-01  e=1.302E-05  Alkaliphilus metalliredigens QYMF
  3hb7-assembly4_D  TM=9.410E-01  e=1.972E-05  Alkaliphilus metalliredigens QYMF
  3hb7-assembly4_G  TM=9.414E-01  e=2.987E-05  Alkaliphilus metalliredigens QYMF
  3hb7-assembly1_E  TM=9.365E-01  e=4.525E-05  Alkaliphilus metalliredigens QYMF
  3uao-assembly1_A  TM=9.705E-01  e=3.143E-04  Bordetella bronchiseptica

Secondary structure (DSSP, 8-state):
-GGGT--EEE--EE-IIIIIHHHHHHHHHTT-EEEEEGGGEE-SSHHHHHHHHHHIIIII-EEE-HHHHHHHHT-

InterPro domains:
  IPR000868 Isochorismatase-like domain [PF00857] (2-66)
  IPR036380 Isochorismatase-like superfamily [G3DSA:3.40.50.850] (1-75)
  IPR036380 Isochorismatase-like superfamily [SSF52499] (1-73)
  IPR050272 Isochorismatase-like hydrolase [PTHR43540] (2-74)